Protein AF-A0A1N7SW29-F1 (afdb_monomer_lite)

Sequence (137 aa):
MFESSEQLPPNLELMARGEVPHYVLIFDRSEAARKALDFVAQEGLPELKARLKSPAFLVWQLSGLEFVAIWGTWGYSGGLTVPTKNINALLEETLPVVMERTAEKGGLCMFLVAVTPEYQERILERLAELQPTVGSC

pLDDT: mean 82.13, std 17.46, range [30.59, 97.25]

Foldseek 3Di:
DDDDPVPDDVVVVCVVVVVFFKEKEKAFPDPQRVVVVVCCCPVNDPVSVVQCVDPLVVCLVPDQQGMWMWMDGPPDPDIDIDGHRDLCCCLPPVLLVSQVVCVVPPQGYYYDYRYDPVSPVVNVVSNVVSRPDPDDD

Structure (mmCIF, N/CA/C/O backbone):
data_AF-A0A1N7SW29-F1
#
_entry.id   AF-A0A1N7SW29-F1
#
loop_
_atom_site.group_PDB
_atom_site.id
_atom_site.type_symbol
_atom_site.label_atom_id
_atom_site.label_alt_id
_atom_site.label_comp_id
_atom_site.label_asym_id
_atom_site.label_entity_id
_atom_site.label_seq_id
_atom_site.pdbx_PDB_ins_code
_atom_site.Cartn_x
_atom_site.Cartn_y
_atom_site.Cartn_z
_atom_site.occupancy
_atom_site.B_iso_or_equiv
_atom_site.auth_seq_id
_atom_site.auth_comp_id
_atom_site.auth_asym_id
_atom_site.auth_atom_id
_atom_site.pdbx_PDB_model_num
ATOM 1 N N . MET A 1 1 ? 25.688 26.090 14.609 1.00 33.66 1 MET A N 1
ATOM 2 C CA . MET A 1 1 ? 26.320 25.077 13.744 1.00 33.66 1 MET A CA 1
ATOM 3 C C . MET A 1 1 ? 25.374 23.891 13.792 1.00 33.66 1 MET A C 1
ATOM 5 O O . MET A 1 1 ? 25.283 23.260 14.832 1.00 33.66 1 MET A O 1
ATOM 9 N N . PHE A 1 2 ? 24.505 23.762 12.789 1.00 31.95 2 PHE A N 1
ATOM 10 C CA . PHE A 1 2 ? 23.453 22.744 12.768 1.00 31.95 2 PHE A CA 1
ATOM 11 C C . PHE A 1 2 ? 24.046 21.470 12.173 1.00 31.95 2 PHE A C 1
ATOM 13 O O . PHE A 1 2 ? 24.228 21.384 10.963 1.00 31.95 2 PHE A O 1
ATOM 20 N N . GLU A 1 3 ? 24.387 20.512 13.026 1.00 36.53 3 GLU A N 1
ATOM 21 C CA . GLU A 1 3 ? 24.544 19.123 12.608 1.00 36.53 3 GLU A CA 1
ATOM 22 C C . GLU A 1 3 ? 23.166 18.474 12.725 1.00 36.53 3 GLU A C 1
ATOM 24 O O . GLU A 1 3 ? 22.681 18.154 13.807 1.00 36.53 3 GLU A O 1
ATOM 29 N N . SER A 1 4 ? 22.473 18.362 11.599 1.00 38.97 4 SER A N 1
ATOM 30 C CA . SER A 1 4 ? 21.289 17.515 11.473 1.00 38.97 4 SER A CA 1
ATOM 31 C C . SER A 1 4 ? 21.414 16.772 10.158 1.00 38.97 4 SER A C 1
ATOM 33 O O . SER A 1 4 ? 20.757 17.071 9.168 1.00 38.97 4 SER A O 1
ATOM 35 N N . SER A 1 5 ? 22.333 15.808 10.144 1.00 39.50 5 SER A N 1
ATOM 36 C CA . SER A 1 5 ? 22.182 14.643 9.285 1.00 39.50 5 SER A CA 1
ATOM 37 C C . SER A 1 5 ? 21.053 13.805 9.886 1.00 39.50 5 SER A C 1
ATOM 39 O O . SER A 1 5 ? 21.304 12.849 10.621 1.00 39.50 5 SER A O 1
ATOM 41 N N . GLU A 1 6 ? 19.806 14.212 9.640 1.00 43.00 6 GLU A N 1
ATOM 42 C CA . GLU A 1 6 ? 18.672 13.298 9.752 1.00 43.00 6 GLU A CA 1
ATOM 43 C C . GLU A 1 6 ? 18.933 12.200 8.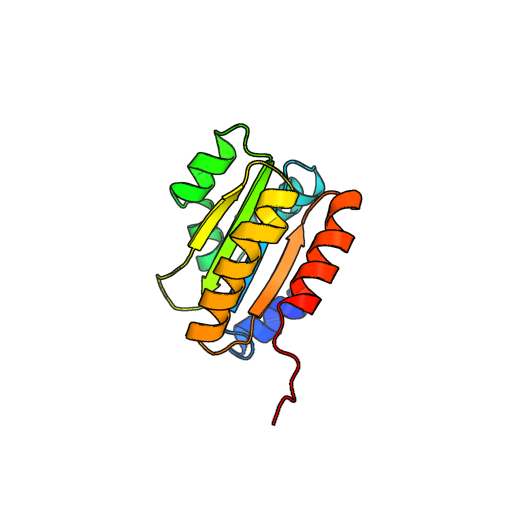730 1.00 43.00 6 GLU A C 1
ATOM 45 O O . GLU A 1 6 ? 18.711 12.362 7.530 1.00 43.00 6 GLU A O 1
ATOM 50 N N . GLN A 1 7 ? 19.534 11.113 9.210 1.00 42.06 7 GLN A N 1
ATOM 51 C CA . GLN A 1 7 ? 19.655 9.891 8.447 1.00 42.06 7 GLN A CA 1
ATOM 52 C C . GLN A 1 7 ? 18.233 9.499 8.087 1.00 42.06 7 GLN A C 1
ATOM 54 O O . GLN A 1 7 ? 17.424 9.150 8.951 1.00 42.06 7 GLN A O 1
ATOM 59 N N . LEU A 1 8 ? 17.928 9.621 6.798 1.00 43.12 8 LEU A N 1
ATOM 60 C CA . LEU A 1 8 ? 16.756 9.004 6.217 1.00 43.12 8 LEU A CA 1
ATOM 61 C C . LEU A 1 8 ? 16.699 7.563 6.756 1.00 43.12 8 LEU A C 1
ATOM 63 O O . LEU A 1 8 ? 17.753 6.922 6.829 1.00 43.12 8 LEU A O 1
ATOM 67 N N . PRO A 1 9 ? 15.521 7.045 7.157 1.00 49.81 9 PRO A N 1
ATOM 68 C CA . PRO A 1 9 ? 15.356 5.637 7.495 1.00 49.81 9 PRO A CA 1
ATOM 69 C C . PRO A 1 9 ? 16.189 4.776 6.531 1.00 49.81 9 PRO A C 1
ATOM 71 O O . PRO A 1 9 ? 16.132 5.045 5.333 1.00 49.81 9 PRO A O 1
ATOM 74 N N . PRO A 1 10 ? 17.009 3.814 6.992 1.00 51.47 10 PRO A N 1
ATOM 75 C CA . PRO A 1 10 ? 18.069 3.183 6.183 1.00 51.47 10 PRO A CA 1
ATOM 76 C C . PRO A 1 10 ? 17.582 2.614 4.837 1.00 51.47 10 PRO A C 1
ATOM 78 O O . PRO A 1 10 ? 18.327 2.493 3.869 1.00 51.47 10 PRO A O 1
ATOM 81 N N . ASN A 1 11 ? 16.291 2.327 4.749 1.00 57.03 11 ASN A N 1
ATOM 82 C CA . ASN A 1 11 ? 15.570 1.914 3.561 1.00 57.03 11 ASN A CA 1
ATOM 83 C C . ASN A 1 11 ? 15.380 3.020 2.488 1.00 57.03 11 ASN A C 1
ATOM 85 O O . ASN A 1 11 ? 15.345 2.694 1.307 1.00 57.03 11 ASN A O 1
ATOM 89 N N . LEU A 1 12 ? 15.324 4.308 2.844 1.00 57.25 12 LEU A N 1
ATOM 90 C CA . LEU A 1 12 ? 15.324 5.471 1.933 1.00 57.25 12 LEU A CA 1
ATOM 91 C C . LEU A 1 12 ? 16.701 5.746 1.308 1.00 57.25 12 LEU A C 1
ATOM 93 O O . LEU A 1 12 ? 16.763 6.193 0.162 1.00 57.25 12 LEU A O 1
ATOM 97 N N . GLU A 1 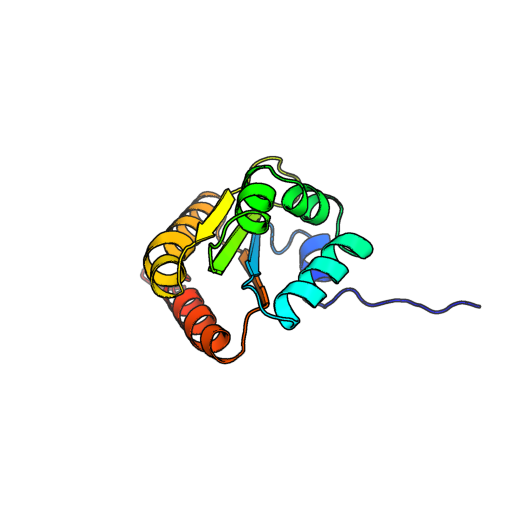13 ? 17.801 5.434 1.999 1.00 59.03 13 GLU A N 1
ATOM 98 C CA . GLU A 1 13 ? 19.148 5.556 1.419 1.00 59.03 13 GLU A CA 1
ATOM 99 C C . GLU A 1 13 ? 19.387 4.534 0.298 1.00 59.03 13 GLU A C 1
ATOM 101 O O . GLU A 1 13 ? 19.954 4.880 -0.740 1.00 59.03 13 GLU A O 1
ATOM 106 N N . LEU A 1 14 ? 18.896 3.300 0.461 1.00 61.41 14 LEU A N 1
ATOM 107 C CA . LEU A 1 14 ? 18.935 2.268 -0.585 1.00 61.41 14 LEU A CA 1
ATOM 108 C C . LEU A 1 14 ? 18.119 2.678 -1.828 1.00 61.41 14 LEU A C 1
ATOM 110 O O . LEU A 1 14 ? 18.506 2.367 -2.955 1.00 61.41 14 LEU A O 1
ATOM 114 N N . MET A 1 15 ? 17.034 3.446 -1.646 1.00 59.88 15 MET A N 1
ATOM 115 C CA . MET A 1 15 ? 16.269 4.032 -2.762 1.00 59.88 15 MET A CA 1
ATOM 116 C C . MET A 1 15 ? 17.056 5.109 -3.495 1.00 59.88 15 MET A C 1
ATOM 118 O O . MET A 1 15 ? 17.085 5.113 -4.722 1.00 59.88 15 MET A O 1
ATOM 122 N N . ALA A 1 16 ? 17.703 6.016 -2.757 1.00 56.88 16 ALA A N 1
ATOM 123 C CA . ALA A 1 16 ? 18.482 7.104 -3.346 1.00 56.88 16 ALA A CA 1
ATOM 124 C C . ALA A 1 16 ? 19.649 6.587 -4.208 1.00 56.88 16 ALA A C 1
ATOM 126 O O . ALA A 1 16 ? 20.065 7.258 -5.151 1.00 56.88 16 ALA A O 1
ATOM 127 N N . ARG A 1 17 ? 20.146 5.380 -3.911 1.00 66.19 17 ARG A N 1
ATOM 128 C CA . ARG A 1 17 ? 21.189 4.683 -4.681 1.00 66.19 17 ARG A CA 1
ATOM 129 C C . ARG A 1 17 ? 20.652 3.872 -5.867 1.00 66.19 17 ARG A C 1
ATOM 131 O O . ARG A 1 17 ? 21.446 3.356 -6.646 1.00 66.19 17 ARG A O 1
ATOM 138 N N . GLY A 1 18 ? 19.330 3.770 -6.028 1.00 58.00 18 GLY A N 1
ATOM 139 C CA . GLY A 1 18 ? 18.690 3.008 -7.105 1.00 58.00 18 GLY A CA 1
ATOM 140 C C . GLY A 1 18 ? 18.742 1.488 -6.922 1.00 58.00 18 GLY A C 1
ATOM 141 O O . GLY A 1 18 ? 18.474 0.757 -7.871 1.00 58.00 18 GLY A O 1
ATOM 142 N N . GLU A 1 19 ? 19.075 1.003 -5.724 1.00 66.44 19 GLU A N 1
ATOM 143 C CA . GLU A 1 19 ? 19.231 -0.432 -5.441 1.00 66.44 19 GLU A CA 1
ATOM 144 C C . GLU A 1 19 ? 17.877 -1.147 -5.285 1.00 66.44 19 GLU A C 1
ATOM 146 O O . GLU A 1 19 ? 17.779 -2.352 -5.508 1.00 66.44 19 GLU A O 1
ATOM 151 N N . VAL A 1 20 ? 16.813 -0.402 -4.955 1.00 70.88 20 VAL A N 1
ATOM 152 C CA . VAL A 1 20 ? 15.434 -0.908 -4.898 1.00 70.88 20 VAL A CA 1
ATOM 153 C C . VAL A 1 20 ? 14.514 0.031 -5.688 1.00 70.88 20 VAL A C 1
ATOM 155 O O . VAL A 1 20 ? 14.113 1.079 -5.173 1.00 70.88 20 VAL A O 1
ATOM 158 N N . PRO A 1 21 ? 14.185 -0.299 -6.950 1.00 79.38 21 PRO A N 1
ATOM 159 C CA . PRO A 1 21 ? 13.427 0.600 -7.815 1.00 79.38 21 PRO A CA 1
ATOM 160 C C . PRO A 1 21 ? 11.935 0.642 -7.470 1.00 79.38 21 PRO A C 1
ATOM 162 O O . PRO A 1 21 ? 11.280 1.637 -7.779 1.00 79.38 21 PRO A O 1
ATOM 165 N N . HIS A 1 22 ? 11.388 -0.399 -6.831 1.00 87.12 22 HIS A N 1
ATOM 166 C CA . HIS A 1 22 ? 9.961 -0.500 -6.518 1.00 87.12 22 HIS A CA 1
ATOM 167 C C . HIS A 1 22 ? 9.680 -0.303 -5.029 1.00 87.12 22 HIS A C 1
ATOM 169 O O . HIS A 1 22 ? 10.453 -0.709 -4.159 1.00 87.12 22 HIS A O 1
ATOM 175 N N . TYR A 1 23 ? 8.533 0.292 -4.727 1.00 88.00 23 TYR A N 1
ATOM 176 C CA . TYR A 1 23 ? 8.046 0.438 -3.361 1.00 88.00 23 TYR A CA 1
ATOM 177 C C . TYR A 1 23 ? 6.565 0.104 -3.278 1.00 88.00 23 TYR A C 1
ATOM 179 O O . TYR A 1 23 ? 5.803 0.336 -4.219 1.00 88.00 23 TYR A O 1
ATOM 187 N N . VAL A 1 24 ? 6.161 -0.386 -2.112 1.00 91.94 24 VAL A N 1
ATOM 188 C CA . VAL A 1 24 ? 4.773 -0.611 -1.727 1.00 91.94 24 VAL A CA 1
ATOM 189 C C . VAL A 1 24 ? 4.551 -0.004 -0.356 1.00 91.94 24 VAL A C 1
ATOM 191 O O . VAL A 1 24 ? 5.238 -0.346 0.603 1.00 91.94 24 VAL A O 1
ATOM 194 N N . LEU A 1 25 ? 3.568 0.881 -0.260 1.00 92.62 25 LEU A N 1
ATOM 195 C CA . LEU A 1 25 ? 3.073 1.401 1.007 1.00 92.62 25 LEU A CA 1
ATOM 196 C C . LEU A 1 25 ? 1.736 0.733 1.318 1.00 92.62 25 LEU A C 1
ATOM 198 O O . LEU A 1 25 ? 0.854 0.717 0.459 1.00 92.62 25 LEU A O 1
ATOM 202 N N . ILE A 1 26 ? 1.581 0.205 2.525 1.00 95.44 26 ILE A N 1
ATOM 203 C CA . ILE A 1 26 ? 0.346 -0.423 2.994 1.00 95.44 26 ILE A CA 1
ATOM 204 C C . ILE A 1 26 ? -0.118 0.322 4.237 1.00 95.44 26 ILE A C 1
ATOM 206 O O . ILE A 1 26 ? 0.614 0.389 5.226 1.00 95.44 26 ILE A O 1
ATOM 210 N N . PHE A 1 27 ? -1.332 0.862 4.172 1.00 96.19 27 PHE A N 1
ATOM 211 C CA . PHE A 1 27 ? -1.944 1.635 5.248 1.00 96.19 27 PHE A CA 1
ATOM 212 C C . PHE A 1 27 ? -3.315 1.075 5.619 1.00 96.19 27 PHE A C 1
ATOM 214 O O . PHE A 1 27 ? -4.044 0.593 4.751 1.00 96.19 27 PHE A O 1
ATOM 221 N N . ASP A 1 28 ? -3.673 1.196 6.894 1.00 96.62 28 ASP A N 1
ATOM 222 C CA . ASP A 1 28 ? -5.036 1.027 7.404 1.00 96.62 28 ASP A CA 1
ATOM 223 C C . ASP A 1 28 ? -5.578 2.365 7.956 1.00 96.62 28 ASP A C 1
ATOM 225 O O . ASP A 1 28 ? -5.061 3.441 7.635 1.00 96.62 28 ASP A O 1
ATOM 229 N N . ARG A 1 29 ? -6.633 2.326 8.780 1.00 95.44 29 ARG A N 1
ATOM 230 C CA . ARG A 1 29 ? -7.205 3.515 9.439 1.00 95.44 29 ARG A CA 1
ATOM 231 C C . ARG A 1 29 ? -6.623 3.823 10.822 1.00 95.44 29 ARG A C 1
ATOM 233 O O . ARG A 1 29 ? -7.142 4.702 11.513 1.00 95.44 29 ARG A O 1
ATOM 240 N N . SER A 1 30 ? -5.558 3.141 11.233 1.00 94.81 30 SER A N 1
ATOM 241 C CA . SER A 1 30 ? -4.952 3.304 12.556 1.00 94.81 30 SER A CA 1
ATOM 242 C C . SER A 1 30 ? -4.220 4.638 12.730 1.00 94.81 30 SER A C 1
ATOM 244 O O . SER A 1 30 ? -3.848 5.331 11.778 1.00 94.81 30 SER A O 1
ATOM 246 N N . GLU A 1 31 ? -3.939 4.988 13.988 1.00 93.12 31 GLU A N 1
ATOM 247 C CA . GLU A 1 31 ? -3.089 6.136 14.317 1.00 93.12 31 GLU A CA 1
ATOM 248 C C . GLU A 1 31 ? -1.659 5.969 13.770 1.00 93.12 31 GLU A C 1
ATOM 250 O O . GLU A 1 31 ? -1.030 6.949 13.372 1.00 93.12 31 GLU A O 1
ATOM 255 N N . ALA A 1 32 ? -1.154 4.731 13.702 1.00 90.31 32 ALA A N 1
ATOM 256 C CA . ALA A 1 32 ? 0.158 4.433 13.135 1.00 90.31 32 ALA A CA 1
ATOM 257 C C . ALA A 1 32 ? 0.204 4.766 11.636 1.00 90.31 32 ALA A C 1
ATOM 259 O O . ALA A 1 32 ? 1.116 5.466 11.189 1.00 90.31 32 ALA A O 1
ATOM 260 N N . ALA A 1 33 ? -0.819 4.348 10.882 1.00 92.38 33 ALA A N 1
ATOM 261 C CA . ALA A 1 33 ? -0.974 4.701 9.474 1.00 92.38 33 ALA A CA 1
ATOM 262 C C . ALA A 1 33 ? -1.048 6.217 9.283 1.00 92.38 33 ALA A C 1
ATOM 264 O O . ALA A 1 33 ? -0.366 6.775 8.426 1.00 92.38 33 ALA A O 1
ATOM 265 N N . ARG A 1 34 ? -1.822 6.907 10.128 1.00 92.62 34 ARG A N 1
ATOM 266 C CA . ARG A 1 34 ? -1.950 8.366 10.073 1.00 92.62 34 ARG A CA 1
ATOM 267 C C . ARG A 1 34 ? -0.615 9.078 10.291 1.00 92.62 34 ARG A C 1
ATOM 269 O O . ARG A 1 34 ? -0.268 9.944 9.497 1.00 92.62 34 ARG A O 1
ATOM 276 N N . LYS A 1 35 ? 0.166 8.670 11.295 1.00 90.88 35 LYS A N 1
ATOM 277 C CA . LYS A 1 35 ? 1.513 9.219 11.537 1.00 90.88 35 LYS A CA 1
ATOM 278 C C . LYS A 1 35 ? 2.452 8.975 10.358 1.00 90.88 35 LYS A C 1
ATOM 280 O O . LYS A 1 35 ? 3.193 9.876 9.975 1.00 90.88 35 LYS A O 1
ATOM 285 N N . ALA A 1 36 ? 2.406 7.784 9.762 1.00 89.25 36 ALA A N 1
ATOM 286 C CA . ALA A 1 36 ? 3.209 7.472 8.584 1.00 89.25 36 ALA A CA 1
ATOM 287 C C . ALA A 1 36 ? 2.807 8.332 7.372 1.00 89.25 36 ALA A C 1
ATOM 289 O O . ALA A 1 36 ? 3.674 8.841 6.664 1.00 89.25 36 ALA A O 1
ATOM 290 N N . LEU A 1 37 ? 1.507 8.547 7.158 1.00 90.94 37 LEU A N 1
ATOM 291 C CA . LEU A 1 37 ? 0.997 9.431 6.108 1.00 90.94 37 LEU A CA 1
ATOM 292 C C . LEU A 1 37 ? 1.412 10.888 6.329 1.00 90.94 37 LEU A C 1
ATOM 294 O O . LEU A 1 37 ? 1.857 11.533 5.381 1.00 90.94 37 LEU A O 1
ATOM 298 N N . ASP A 1 38 ? 1.315 11.388 7.562 1.00 90.62 38 ASP A N 1
ATOM 299 C CA . ASP A 1 38 ? 1.739 12.745 7.920 1.00 90.62 38 ASP A CA 1
ATOM 300 C C . ASP A 1 38 ? 3.246 12.930 7.679 1.00 90.62 38 ASP A C 1
ATOM 302 O O . ASP A 1 38 ? 3.658 13.919 7.069 1.00 90.62 38 ASP A O 1
ATOM 306 N N . PH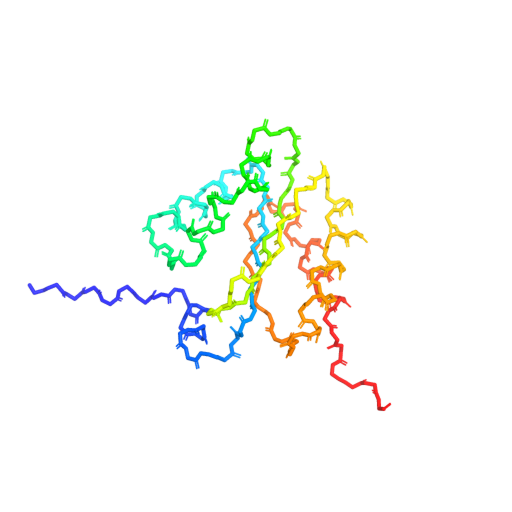E A 1 39 ? 4.061 11.940 8.057 1.00 88.06 39 PHE A N 1
ATOM 307 C CA . PHE A 1 39 ? 5.495 11.928 7.765 1.00 88.06 39 PHE A CA 1
ATOM 308 C C . PHE A 1 39 ? 5.770 11.974 6.256 1.00 88.06 39 PHE A C 1
ATOM 310 O O . PHE A 1 39 ? 6.538 12.813 5.792 1.00 88.06 39 PHE A O 1
ATOM 317 N N . VAL A 1 40 ? 5.108 11.133 5.454 1.00 86.88 40 VAL A N 1
ATOM 318 C CA . VAL A 1 40 ? 5.277 11.152 3.990 1.00 86.88 40 VAL A CA 1
ATOM 319 C C . VAL A 1 40 ? 4.824 12.492 3.398 1.00 86.88 40 VAL A C 1
ATOM 321 O O . VAL A 1 40 ? 5.456 13.004 2.473 1.00 86.88 40 VAL A O 1
ATOM 324 N N . ALA A 1 41 ? 3.760 13.094 3.927 1.00 86.88 41 ALA A N 1
ATOM 325 C CA . ALA A 1 41 ? 3.257 14.381 3.460 1.00 86.88 41 ALA A CA 1
ATOM 326 C C . ALA A 1 41 ? 4.207 15.551 3.771 1.00 86.88 41 ALA A C 1
ATOM 328 O O . ALA A 1 41 ? 4.271 16.491 2.976 1.00 86.88 41 ALA A O 1
ATOM 329 N N . GLN A 1 42 ? 4.946 15.494 4.882 1.00 87.25 42 GLN A N 1
ATOM 330 C CA . GLN A 1 42 ? 5.868 16.549 5.324 1.00 87.25 42 GLN A CA 1
ATOM 331 C C . GLN A 1 42 ? 7.284 16.321 4.785 1.00 87.25 42 GLN A C 1
ATOM 333 O O . GLN A 1 42 ? 7.786 17.122 3.994 1.00 87.25 42 GLN A O 1
ATOM 338 N N . GLU A 1 43 ? 7.861 15.160 5.079 1.00 82.62 43 GLU A N 1
ATOM 339 C CA . GLU A 1 43 ? 9.275 14.825 4.855 1.00 82.62 43 GLU A CA 1
ATOM 340 C C . GLU A 1 43 ? 9.488 13.839 3.699 1.00 82.62 43 GLU A C 1
ATOM 342 O O . GLU A 1 43 ? 10.603 13.642 3.220 1.00 82.62 43 GLU A O 1
ATOM 347 N N . GLY A 1 44 ? 8.416 13.229 3.188 1.00 78.38 44 GLY A N 1
ATOM 348 C CA . GLY A 1 44 ? 8.515 12.257 2.104 1.00 78.38 44 GLY A CA 1
ATOM 349 C C . GLY A 1 44 ? 9.098 12.832 0.810 1.00 78.38 44 GLY A C 1
ATOM 350 O O . GLY A 1 44 ? 8.972 14.017 0.481 1.00 78.38 44 GLY A O 1
ATOM 351 N N . LEU A 1 45 ? 9.702 11.948 0.024 1.00 82.31 45 LEU A N 1
ATOM 352 C CA . LEU A 1 45 ? 10.186 12.253 -1.319 1.00 82.31 45 LEU A CA 1
ATOM 353 C C . LEU A 1 45 ? 9.027 12.705 -2.244 1.00 82.31 45 LEU A C 1
ATOM 355 O O . LEU A 1 45 ? 7.892 12.237 -2.079 1.00 82.31 45 LEU A O 1
ATOM 359 N N . PRO A 1 46 ? 9.283 13.579 -3.243 1.00 84.12 46 PRO A N 1
ATOM 360 C CA . PRO A 1 46 ? 8.238 14.165 -4.091 1.00 84.12 46 PRO A CA 1
ATOM 361 C C . PRO A 1 46 ? 7.297 13.151 -4.751 1.00 84.12 46 PRO A C 1
ATOM 363 O O . PRO A 1 46 ? 6.101 13.410 -4.877 1.00 84.12 46 PRO A O 1
ATOM 366 N N . GLU A 1 47 ? 7.811 11.985 -5.139 1.00 83.00 47 GLU A N 1
ATOM 367 C CA . GLU A 1 47 ? 7.008 10.943 -5.779 1.00 83.00 47 GLU A CA 1
ATOM 368 C C . GLU A 1 47 ? 5.982 10.326 -4.820 1.00 83.00 47 GLU A C 1
ATOM 370 O O . GLU A 1 47 ? 4.809 10.202 -5.171 1.00 83.00 47 GLU A O 1
ATOM 375 N N . LEU A 1 48 ? 6.380 10.020 -3.580 1.00 83.44 48 LEU A N 1
ATOM 376 C CA . LEU A 1 48 ? 5.464 9.486 -2.565 1.00 83.44 48 LEU A CA 1
ATOM 377 C C . LEU A 1 48 ? 4.383 10.517 -2.233 1.00 83.44 48 LEU A C 1
ATOM 379 O O . LEU A 1 48 ? 3.197 10.188 -2.198 1.00 83.44 48 LEU A O 1
ATOM 383 N N . LYS A 1 49 ? 4.774 11.791 -2.101 1.00 88.06 49 LYS A N 1
ATOM 384 C CA . LYS A 1 49 ? 3.836 12.912 -1.928 1.00 88.06 49 LYS A CA 1
ATOM 385 C C . LYS A 1 49 ? 2.834 13.004 -3.081 1.00 88.06 49 LYS A C 1
ATOM 387 O O . LYS A 1 49 ? 1.659 13.281 -2.843 1.00 88.06 49 LYS A O 1
ATOM 392 N N . ALA A 1 50 ? 3.262 12.766 -4.322 1.00 87.69 50 ALA A N 1
ATOM 393 C CA . ALA A 1 50 ? 2.369 12.756 -5.480 1.00 87.69 50 ALA A CA 1
ATOM 394 C C . ALA A 1 50 ? 1.362 11.594 -5.425 1.00 87.69 50 ALA A C 1
ATOM 396 O O . ALA A 1 50 ? 0.193 11.786 -5.764 1.00 87.69 50 ALA A O 1
ATOM 397 N N . ARG A 1 51 ? 1.762 10.414 -4.931 1.00 86.94 51 ARG A N 1
ATOM 398 C CA . ARG A 1 51 ? 0.847 9.269 -4.747 1.00 86.94 51 ARG A CA 1
ATOM 399 C C . ARG A 1 51 ? -0.249 9.550 -3.729 1.00 86.94 51 ARG A C 1
ATOM 401 O O . ARG A 1 51 ? -1.407 9.227 -3.995 1.00 86.94 51 ARG A O 1
ATOM 408 N N . LEU A 1 52 ? 0.087 10.222 -2.627 1.00 88.56 52 LEU A N 1
ATOM 409 C CA . LEU A 1 52 ? -0.892 10.653 -1.621 1.00 88.56 52 LEU A CA 1
ATOM 410 C C . LEU A 1 52 ? -1.863 11.732 -2.134 1.00 88.56 52 LEU A C 1
ATOM 412 O O . LEU A 1 52 ? -2.839 12.054 -1.469 1.00 88.56 52 LEU A O 1
ATOM 416 N N . LYS A 1 53 ? -1.624 12.295 -3.322 1.00 87.88 53 LYS A N 1
ATOM 417 C CA . LYS A 1 53 ? -2.545 13.219 -4.005 1.00 87.88 53 LYS A CA 1
ATOM 418 C C . LYS A 1 53 ? -3.289 12.559 -5.169 1.00 87.88 53 LYS A C 1
ATOM 420 O O . LYS A 1 53 ? -4.035 13.233 -5.876 1.00 87.88 53 LYS A O 1
ATOM 425 N N . SER A 1 54 ? -3.072 11.264 -5.405 1.00 88.38 54 SER A N 1
ATOM 426 C CA . SER A 1 54 ? -3.702 10.554 -6.517 1.00 88.38 54 SER A CA 1
ATOM 427 C C . SER A 1 54 ? -5.218 10.421 -6.312 1.00 88.38 54 SER A C 1
ATOM 429 O O . SER A 1 54 ? -5.669 10.256 -5.175 1.00 88.38 54 SER A O 1
ATOM 431 N N . PRO A 1 55 ? -6.024 10.416 -7.393 1.00 90.31 55 PRO A N 1
ATOM 432 C CA . PRO A 1 55 ? -7.469 10.218 -7.283 1.00 90.31 55 PRO A CA 1
ATOM 433 C C . PRO A 1 55 ? -7.849 8.935 -6.534 1.00 90.31 55 PRO A C 1
ATOM 435 O O . PRO A 1 55 ? -8.769 8.951 -5.728 1.00 90.31 55 PRO A O 1
ATOM 438 N N . ALA A 1 56 ? -7.117 7.837 -6.743 1.00 88.06 56 ALA A N 1
ATOM 439 C CA . ALA A 1 56 ? -7.370 6.564 -6.067 1.00 88.06 56 ALA A CA 1
ATOM 440 C C . ALA A 1 56 ? -7.095 6.628 -4.554 1.00 88.06 56 ALA A C 1
ATOM 442 O O . ALA A 1 56 ? -7.848 6.056 -3.766 1.00 88.06 56 ALA A O 1
ATOM 443 N N . PHE A 1 57 ? -6.062 7.364 -4.131 1.00 92.12 57 PHE A N 1
ATOM 444 C CA . PHE A 1 57 ? -5.810 7.593 -2.711 1.00 92.12 57 PHE A CA 1
ATOM 445 C C . PHE A 1 57 ? -6.885 8.485 -2.080 1.00 92.12 57 PHE A C 1
ATOM 447 O O . PHE A 1 57 ? -7.372 8.177 -0.995 1.00 92.12 57 PHE A O 1
ATOM 454 N N . LEU A 1 58 ? -7.322 9.538 -2.779 1.00 92.19 58 LEU A N 1
ATOM 455 C CA . LEU A 1 58 ? -8.439 10.378 -2.330 1.00 92.19 58 LEU A CA 1
ATOM 456 C C . LEU A 1 58 ? -9.741 9.573 -2.211 1.00 92.19 58 LEU A C 1
ATOM 458 O O . LEU A 1 58 ? -10.480 9.743 -1.243 1.00 92.19 58 LEU A O 1
ATOM 462 N N . VAL A 1 59 ? -10.002 8.655 -3.150 1.00 92.50 59 VAL A N 1
ATOM 463 C CA . VAL A 1 59 ? -11.127 7.711 -3.061 1.00 92.50 59 VAL A CA 1
ATOM 464 C C . VAL A 1 59 ? -11.022 6.881 -1.790 1.00 92.50 59 VAL A C 1
ATOM 466 O O . VAL A 1 59 ? -12.007 6.795 -1.066 1.00 92.50 59 VAL A O 1
ATOM 469 N N . TRP A 1 60 ? -9.851 6.319 -1.471 1.00 94.94 60 TRP A N 1
ATOM 470 C CA . TRP A 1 60 ? -9.669 5.630 -0.195 1.00 94.94 60 TRP A CA 1
ATOM 471 C C . TRP A 1 60 ? -9.973 6.566 0.977 1.00 94.94 60 TRP A C 1
ATOM 473 O O . TRP A 1 60 ? -10.865 6.249 1.758 1.00 94.94 60 TRP A O 1
ATOM 483 N N . GLN A 1 61 ? -9.344 7.742 1.060 1.00 93.44 61 GLN A N 1
ATOM 484 C CA . GLN A 1 61 ? -9.539 8.688 2.167 1.00 93.44 61 GLN A CA 1
ATOM 485 C C . GLN A 1 61 ? -11.011 9.031 2.426 1.00 93.44 61 GLN A C 1
ATOM 487 O O . GLN A 1 61 ? -11.413 9.088 3.586 1.00 93.44 61 GLN A O 1
ATOM 492 N N . LEU A 1 62 ? -11.795 9.221 1.364 1.00 94.25 62 LEU A N 1
ATOM 493 C CA . LEU A 1 62 ? -13.216 9.577 1.429 1.00 94.25 62 LEU A CA 1
ATOM 494 C C . LEU A 1 62 ? -14.152 8.363 1.539 1.00 94.25 62 LEU A C 1
ATOM 496 O O . LEU A 1 62 ? -15.339 8.521 1.815 1.00 94.25 62 LEU A O 1
ATOM 500 N N . SER A 1 63 ? -13.641 7.157 1.301 1.00 91.38 63 SER A N 1
ATOM 501 C CA . SER A 1 63 ? -14.400 5.913 1.422 1.00 91.38 63 SER A CA 1
ATOM 502 C C . SER A 1 63 ? -14.384 5.362 2.849 1.00 91.38 63 SER A C 1
ATOM 504 O O . SER A 1 63 ? -13.547 5.728 3.668 1.00 91.38 63 SER A O 1
ATOM 506 N N . GLY A 1 64 ? -15.263 4.393 3.111 1.00 90.44 64 GLY A N 1
ATOM 507 C CA . GLY A 1 64 ? -15.191 3.515 4.285 1.00 90.44 64 GLY A CA 1
ATOM 508 C C . GLY A 1 64 ? -14.355 2.248 4.065 1.00 90.44 64 GLY A C 1
ATOM 509 O O . GLY A 1 64 ? -14.590 1.257 4.745 1.00 90.44 64 GLY A O 1
ATOM 510 N N . LEU A 1 65 ? -13.458 2.219 3.068 1.00 94.94 65 LEU A N 1
ATOM 511 C CA . LEU A 1 65 ? -12.572 1.072 2.835 1.00 94.94 65 LEU A CA 1
ATOM 512 C C . LEU A 1 65 ? -11.437 1.065 3.859 1.00 94.94 65 LEU A C 1
ATOM 514 O O . LEU A 1 65 ? -10.857 2.111 4.151 1.00 94.94 65 LEU A O 1
ATOM 518 N N . GLU A 1 66 ? -11.120 -0.107 4.393 1.00 96.19 66 GLU A N 1
ATOM 519 C CA . GLU A 1 66 ? -10.251 -0.215 5.562 1.00 96.19 66 GLU A CA 1
ATOM 520 C C . GLU A 1 66 ? -8.773 -0.013 5.218 1.00 96.19 66 GLU A C 1
ATOM 522 O O . GLU A 1 66 ? -8.076 0.744 5.889 1.00 96.19 66 GLU A O 1
ATOM 527 N N . PHE A 1 67 ? -8.310 -0.595 4.114 1.00 97.25 67 PHE A N 1
ATOM 528 C CA . PHE A 1 67 ? -6.895 -0.613 3.757 1.00 97.25 67 PHE A CA 1
ATOM 529 C C . PHE A 1 67 ? -6.639 0.058 2.405 1.00 97.25 67 PHE A C 1
ATOM 531 O O . PHE A 1 67 ? -7.537 0.206 1.570 1.00 97.25 67 PHE A O 1
ATOM 538 N N . VAL A 1 68 ? -5.392 0.449 2.164 1.00 96.50 68 VAL A N 1
ATOM 539 C CA . VAL A 1 68 ? -4.907 0.854 0.842 1.00 96.50 68 VAL A CA 1
ATOM 540 C C . VAL A 1 68 ? -3.489 0.345 0.627 1.00 96.50 68 VAL A C 1
ATOM 542 O O . VAL A 1 68 ? -2.640 0.460 1.511 1.00 96.50 68 VAL A O 1
ATOM 545 N N . ALA A 1 69 ? -3.232 -0.192 -0.564 1.00 95.75 69 ALA A N 1
ATOM 546 C CA . ALA A 1 69 ? -1.890 -0.500 -1.040 1.00 95.75 69 ALA A CA 1
ATOM 547 C C . ALA A 1 69 ? -1.498 0.474 -2.156 1.00 95.75 69 ALA A C 1
ATOM 549 O O . ALA A 1 69 ? -2.260 0.685 -3.102 1.00 95.75 69 ALA A O 1
ATOM 550 N N . ILE A 1 70 ? -0.312 1.068 -2.058 1.00 93.75 70 ILE A N 1
ATOM 551 C CA . ILE A 1 70 ? 0.236 2.020 -3.026 1.00 93.75 70 ILE A CA 1
ATOM 552 C C . ILE A 1 70 ? 1.555 1.462 -3.541 1.00 93.75 70 ILE A C 1
ATOM 554 O O . ILE A 1 70 ? 2.556 1.513 -2.835 1.00 93.75 70 ILE A O 1
ATOM 558 N N . TRP A 1 71 ? 1.562 0.965 -4.770 1.00 92.81 71 TRP A N 1
ATOM 559 C CA . TRP A 1 71 ? 2.760 0.523 -5.471 1.00 92.81 71 TRP A CA 1
ATOM 560 C C . TRP A 1 71 ? 3.253 1.589 -6.453 1.00 92.81 71 TRP A C 1
ATOM 562 O O . TRP A 1 71 ? 2.462 2.220 -7.166 1.00 92.81 71 TRP A O 1
ATOM 572 N N . GLY A 1 72 ? 4.566 1.763 -6.532 1.00 89.56 72 GLY A N 1
ATOM 573 C CA . GLY A 1 72 ? 5.199 2.646 -7.502 1.00 89.56 72 GLY A CA 1
ATOM 574 C C . GLY A 1 72 ? 6.624 2.230 -7.835 1.00 89.56 72 GLY A C 1
ATOM 575 O O . GLY A 1 72 ? 7.195 1.330 -7.221 1.00 89.56 72 GLY A O 1
ATOM 576 N N . THR A 1 73 ? 7.181 2.881 -8.855 1.00 86.94 73 THR A N 1
ATOM 577 C CA . THR A 1 73 ? 8.569 2.701 -9.284 1.00 86.94 73 THR A CA 1
ATOM 578 C C . THR A 1 73 ? 9.248 4.057 -9.362 1.00 86.94 73 THR A C 1
ATOM 580 O O . THR A 1 73 ? 8.776 4.930 -10.091 1.00 86.94 73 THR A O 1
ATOM 583 N N . TRP A 1 74 ? 10.366 4.201 -8.658 1.00 81.44 74 TRP A N 1
ATOM 584 C CA . TRP A 1 74 ? 11.112 5.449 -8.576 1.00 81.44 74 TRP A CA 1
ATOM 585 C C . TRP A 1 74 ? 11.528 5.984 -9.940 1.00 81.44 74 TRP A C 1
ATOM 587 O O . TRP A 1 74 ? 12.140 5.273 -10.737 1.00 81.44 74 TRP A O 1
ATOM 597 N N . GLY A 1 75 ? 11.225 7.256 -10.196 1.00 76.94 75 GLY A N 1
ATOM 598 C CA . GLY A 1 75 ? 11.571 7.922 -11.454 1.00 76.94 75 GLY A CA 1
ATOM 599 C C . GLY A 1 75 ? 10.642 7.577 -12.622 1.00 76.94 75 GLY A C 1
ATOM 600 O O . GLY A 1 75 ? 10.901 8.006 -13.747 1.00 76.94 75 GLY A O 1
ATOM 601 N N . TYR A 1 76 ? 9.544 6.854 -12.373 1.00 74.50 76 TYR A N 1
ATOM 602 C CA . TYR A 1 76 ? 8.534 6.521 -13.377 1.00 74.50 76 TYR A CA 1
ATOM 603 C C . TYR A 1 76 ? 7.145 7.013 -12.957 1.00 74.50 76 TYR A C 1
ATOM 605 O O . TYR A 1 76 ? 6.720 6.908 -11.810 1.00 74.50 76 TYR A O 1
ATOM 613 N N . SER A 1 77 ? 6.376 7.513 -13.925 1.00 67.81 77 SER A N 1
ATOM 614 C CA . SER A 1 77 ? 5.016 8.023 -13.694 1.00 67.81 77 SER A CA 1
ATOM 615 C C . SER A 1 77 ? 3.961 6.922 -13.485 1.00 67.81 77 SER A C 1
ATOM 617 O O . SER A 1 77 ? 2.841 7.206 -13.060 1.00 67.81 77 SER A O 1
ATOM 619 N N . GLY A 1 78 ? 4.303 5.656 -13.743 1.00 74.00 78 GLY A N 1
ATOM 620 C CA . GLY A 1 78 ? 3.413 4.507 -13.565 1.00 74.00 78 GLY A CA 1
ATOM 621 C C . GLY A 1 78 ? 3.327 4.053 -12.108 1.00 74.00 78 GLY A C 1
ATOM 622 O O . GLY A 1 78 ? 4.320 4.068 -11.389 1.00 74.00 78 GLY A O 1
ATOM 623 N N . GLY A 1 79 ? 2.140 3.674 -11.646 1.00 85.75 79 GLY A N 1
ATOM 624 C CA . GLY A 1 79 ? 1.949 3.078 -10.325 1.00 85.75 79 GLY A CA 1
ATOM 625 C C . GLY A 1 79 ? 0.522 2.595 -10.132 1.00 85.75 79 GLY A C 1
ATOM 626 O O . GLY A 1 79 ? -0.340 2.817 -10.982 1.00 85.75 79 GLY A O 1
ATOM 627 N N . LEU A 1 80 ? 0.289 1.923 -9.016 1.00 90.25 80 LEU A N 1
ATOM 628 C CA . LEU A 1 80 ? -0.968 1.269 -8.700 1.00 90.25 80 LEU A CA 1
ATOM 629 C C . LEU A 1 80 ? -1.387 1.689 -7.293 1.00 90.25 80 LEU A C 1
ATOM 631 O O . LEU A 1 80 ? -0.589 1.679 -6.363 1.00 90.25 80 LEU A O 1
ATOM 635 N N . THR A 1 81 ? -2.640 2.084 -7.127 1.00 93.31 81 THR A N 1
ATOM 636 C CA . THR A 1 81 ? -3.213 2.378 -5.813 1.00 93.31 81 THR A CA 1
ATOM 637 C C . THR A 1 81 ? -4.514 1.616 -5.701 1.00 93.31 81 THR A C 1
ATOM 639 O O . THR A 1 81 ? -5.418 1.834 -6.506 1.00 93.31 81 THR A O 1
ATOM 642 N N . VAL A 1 82 ? -4.584 0.706 -4.734 1.00 94.38 82 VAL A N 1
ATOM 643 C CA . VAL A 1 82 ? -5.704 -0.221 -4.567 1.00 94.38 82 VAL A CA 1
ATOM 644 C C . VAL A 1 82 ? -6.298 -0.046 -3.172 1.00 94.38 82 VAL A C 1
ATOM 646 O O . VAL A 1 82 ? -5.742 -0.546 -2.190 1.00 94.38 82 VAL A O 1
ATOM 649 N N . PRO A 1 83 ? -7.413 0.689 -3.056 1.00 93.88 83 PRO A N 1
ATOM 650 C CA . PRO A 1 83 ? -8.238 0.690 -1.857 1.00 93.88 83 PRO A CA 1
ATOM 651 C C . PRO A 1 83 ? -8.875 -0.691 -1.654 1.00 93.88 83 PRO A C 1
ATOM 653 O O . PRO A 1 83 ? -9.385 -1.283 -2.604 1.00 93.88 83 PRO A O 1
ATOM 656 N N . THR A 1 84 ? -8.888 -1.199 -0.426 1.00 95.31 84 THR A N 1
ATOM 657 C CA . THR A 1 84 ? -9.363 -2.551 -0.100 1.00 95.31 84 THR A CA 1
ATOM 658 C C . THR A 1 84 ? -10.280 -2.555 1.111 1.00 95.31 84 THR A C 1
ATOM 660 O O . THR A 1 84 ? -10.083 -1.839 2.090 1.00 95.31 84 THR A O 1
ATOM 663 N N . LYS A 1 85 ? -11.338 -3.367 1.035 1.00 94.56 85 LYS A N 1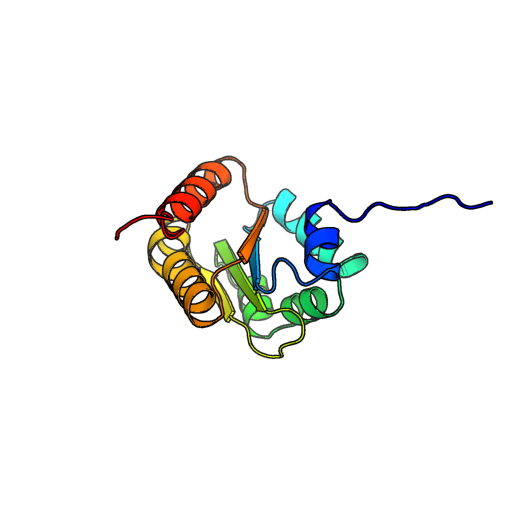
ATOM 664 C CA . LYS A 1 85 ? -12.426 -3.348 2.020 1.00 94.56 85 LYS A CA 1
ATOM 665 C C . LYS A 1 85 ? -12.033 -3.953 3.366 1.00 94.56 85 LYS A C 1
ATOM 667 O O . LYS A 1 85 ? -12.537 -3.507 4.386 1.00 94.56 85 LYS A O 1
ATOM 672 N N . ASN A 1 86 ? -11.217 -5.001 3.361 1.00 95.06 86 ASN A N 1
ATOM 673 C CA . ASN A 1 86 ? -10.831 -5.740 4.557 1.00 95.06 86 ASN A CA 1
ATOM 674 C C . ASN A 1 86 ? -9.488 -6.447 4.339 1.00 95.06 86 ASN A C 1
ATOM 676 O O . ASN A 1 86 ? -8.957 -6.468 3.227 1.00 95.06 86 ASN A O 1
ATOM 680 N N . ILE A 1 87 ? -8.977 -7.052 5.410 1.00 96.25 87 ILE A N 1
ATOM 681 C CA . ILE A 1 87 ? -7.678 -7.719 5.414 1.00 96.25 87 ILE A CA 1
ATOM 682 C C . ILE A 1 87 ? -7.611 -8.891 4.427 1.00 96.25 87 ILE A C 1
ATOM 684 O O . ILE A 1 87 ? -6.604 -9.045 3.752 1.00 96.25 87 ILE A O 1
ATOM 688 N N . ASN A 1 88 ? -8.672 -9.684 4.259 1.00 96.94 88 ASN A N 1
ATOM 689 C CA . ASN A 1 88 ? -8.631 -10.822 3.334 1.00 96.94 88 ASN A CA 1
ATOM 690 C C . ASN A 1 88 ? -8.521 -10.347 1.876 1.00 96.94 88 ASN A C 1
ATOM 692 O O . ASN A 1 88 ? -7.670 -10.838 1.145 1.00 96.94 88 ASN A O 1
ATOM 696 N N . ALA A 1 89 ? -9.277 -9.315 1.485 1.00 96.50 89 ALA A N 1
ATOM 697 C CA . ALA A 1 89 ? -9.157 -8.708 0.155 1.00 96.50 89 ALA A CA 1
ATOM 698 C C . ALA A 1 89 ? -7.758 -8.107 -0.087 1.00 96.50 89 ALA A C 1
ATOM 700 O O . ALA A 1 89 ? -7.221 -8.175 -1.195 1.00 96.50 89 ALA A O 1
ATOM 701 N N . LEU A 1 90 ? -7.132 -7.540 0.952 1.00 96.94 90 LEU A N 1
ATOM 702 C CA . LEU A 1 90 ? -5.743 -7.095 0.864 1.00 96.94 90 LEU A CA 1
ATOM 703 C C . LEU A 1 90 ? -4.809 -8.280 0.560 1.00 96.94 90 LEU A C 1
ATOM 705 O O . LEU A 1 90 ? -4.060 -8.223 -0.413 1.00 96.94 90 LEU A O 1
ATOM 709 N N . LEU A 1 91 ? -4.878 -9.351 1.353 1.00 96.62 91 LEU A N 1
ATOM 710 C CA . LEU A 1 91 ? -3.955 -10.492 1.292 1.00 96.62 91 LEU A CA 1
ATOM 711 C C . LEU A 1 91 ? -4.135 -11.386 0.051 1.00 96.62 91 LEU A C 1
ATOM 713 O O . LEU A 1 91 ? -3.149 -11.899 -0.487 1.00 96.62 91 LEU A O 1
ATOM 717 N N . GLU A 1 92 ? -5.378 -11.599 -0.379 1.00 96.25 92 GLU A N 1
ATOM 718 C CA . GLU A 1 92 ? -5.736 -12.581 -1.412 1.00 96.25 92 GLU A CA 1
ATOM 719 C C . GLU A 1 92 ? -5.868 -11.968 -2.807 1.00 96.25 92 GLU A C 1
ATOM 721 O O . GLU A 1 92 ? -5.633 -12.659 -3.794 1.00 96.25 92 GLU A O 1
ATOM 726 N N . GLU A 1 93 ? -6.198 -10.678 -2.904 1.00 95.62 93 GLU A N 1
ATOM 727 C CA . GLU A 1 93 ? -6.432 -10.018 -4.193 1.00 95.62 93 GLU A CA 1
ATOM 728 C C . GLU A 1 93 ? -5.374 -8.947 -4.467 1.00 95.62 93 GLU A C 1
ATOM 730 O O . GLU A 1 93 ? -4.724 -8.942 -5.510 1.00 95.62 93 GLU A O 1
ATOM 735 N N . THR A 1 94 ? -5.150 -8.041 -3.515 1.00 95.44 94 THR A N 1
ATOM 736 C CA . THR A 1 94 ? -4.342 -6.841 -3.772 1.00 95.44 94 THR A CA 1
ATOM 737 C C . THR A 1 94 ? -2.844 -7.090 -3.722 1.00 95.44 94 THR A C 1
ATOM 739 O O . THR A 1 94 ? -2.131 -6.656 -4.629 1.00 95.44 94 THR A O 1
ATOM 742 N N . LEU A 1 95 ? -2.348 -7.785 -2.695 1.00 94.94 95 LEU A N 1
ATOM 743 C CA . LEU A 1 95 ? -0.921 -8.097 -2.599 1.00 94.94 95 LEU A CA 1
ATOM 744 C C . LEU A 1 95 ? -0.432 -8.940 -3.786 1.00 94.94 95 LEU A C 1
ATOM 746 O O . LEU A 1 95 ? 0.596 -8.570 -4.349 1.00 94.94 95 LEU A O 1
ATOM 750 N N . PRO A 1 96 ? -1.150 -9.981 -4.254 1.00 94.25 96 PRO A N 1
ATOM 751 C CA . PRO A 1 96 ? -0.752 -10.709 -5.458 1.00 94.25 96 PRO A CA 1
ATOM 752 C C . PRO A 1 96 ? -0.597 -9.815 -6.693 1.00 94.25 96 PRO A C 1
ATOM 754 O O . PRO A 1 96 ? 0.427 -9.894 -7.365 1.00 94.25 96 PRO A O 1
ATOM 757 N N . VAL A 1 97 ? -1.541 -8.901 -6.946 1.00 93.12 97 VAL A N 1
ATOM 758 C CA . VAL A 1 97 ? -1.454 -7.964 -8.083 1.00 93.12 97 VAL A CA 1
ATOM 759 C C . VAL A 1 97 ? -0.246 -7.033 -7.944 1.00 93.12 97 VAL A C 1
ATOM 761 O O . VAL A 1 97 ? 0.465 -6.770 -8.911 1.00 93.12 97 VAL A O 1
ATOM 764 N N . VAL A 1 98 ? 0.019 -6.532 -6.738 1.00 91.69 98 VAL A N 1
ATOM 765 C CA . VAL A 1 98 ? 1.192 -5.689 -6.461 1.00 91.69 98 VAL A CA 1
ATOM 766 C C . VAL A 1 98 ? 2.505 -6.448 -6.700 1.00 91.69 98 VAL A C 1
ATOM 768 O O . VAL A 1 98 ? 3.458 -5.887 -7.251 1.00 91.69 98 VAL A O 1
ATOM 771 N N . MET A 1 99 ? 2.556 -7.722 -6.318 1.00 90.44 99 MET A N 1
ATOM 772 C CA . MET A 1 99 ? 3.730 -8.576 -6.500 1.00 90.44 99 MET A CA 1
ATOM 773 C C . MET A 1 99 ? 3.945 -8.949 -7.965 1.00 90.44 99 MET A C 1
ATOM 775 O O . MET A 1 99 ? 5.077 -8.889 -8.440 1.00 90.44 99 MET A O 1
ATOM 779 N N . GLU A 1 100 ? 2.877 -9.222 -8.712 1.00 89.56 100 GLU A N 1
ATOM 780 C CA . GLU A 1 100 ? 2.933 -9.421 -10.162 1.00 89.56 100 GLU A CA 1
ATOM 781 C C . GLU A 1 100 ? 3.503 -8.180 -10.866 1.00 89.56 100 GLU A C 1
ATOM 783 O O . GLU A 1 100 ? 4.473 -8.282 -11.616 1.00 89.56 100 GLU A O 1
ATOM 788 N N . ARG A 1 101 ? 3.000 -6.980 -10.538 1.00 87.56 101 ARG A N 1
ATOM 789 C CA . ARG A 1 101 ? 3.530 -5.709 -11.074 1.00 87.56 101 ARG A CA 1
ATOM 790 C C . ARG A 1 101 ? 4.996 -5.483 -10.744 1.00 87.56 101 ARG A C 1
ATOM 792 O O . ARG A 1 101 ? 5.744 -4.957 -11.564 1.00 87.56 101 ARG A O 1
ATOM 799 N N . THR A 1 102 ? 5.400 -5.864 -9.542 1.00 87.31 102 THR A N 1
ATOM 800 C CA . THR A 1 102 ? 6.796 -5.794 -9.119 1.00 87.31 102 THR A CA 1
ATOM 801 C C . THR A 1 102 ? 7.661 -6.751 -9.942 1.00 87.31 102 THR A C 1
ATOM 803 O O . THR A 1 102 ? 8.708 -6.347 -10.451 1.00 87.31 102 THR A O 1
ATOM 806 N N . ALA A 1 103 ? 7.220 -7.997 -10.125 1.00 86.00 103 ALA A N 1
ATOM 807 C CA . ALA A 1 103 ? 7.932 -9.002 -10.909 1.00 86.00 103 ALA A CA 1
ATOM 808 C C . ALA A 1 103 ? 8.077 -8.589 -12.384 1.00 86.00 103 ALA A C 1
ATOM 810 O O . ALA A 1 103 ? 9.178 -8.668 -12.928 1.00 86.00 103 ALA A O 1
ATOM 811 N N . GLU A 1 104 ? 7.020 -8.041 -12.999 1.00 83.50 104 GLU A N 1
ATOM 812 C CA . GLU A 1 104 ? 7.035 -7.488 -14.367 1.00 83.50 104 GLU A CA 1
ATOM 813 C C . GLU A 1 104 ? 8.104 -6.397 -14.578 1.00 83.50 104 GLU A C 1
ATOM 815 O O . GLU A 1 104 ? 8.468 -6.098 -15.719 1.00 83.50 104 GLU A O 1
ATOM 820 N N . LYS A 1 105 ? 8.579 -5.752 -13.504 1.00 79.56 105 LYS A N 1
ATOM 821 C CA . LYS A 1 105 ? 9.441 -4.563 -13.567 1.00 79.56 105 LYS A CA 1
ATOM 822 C C . LYS A 1 105 ? 10.859 -4.749 -13.028 1.00 79.56 105 LYS A C 1
ATOM 824 O O . LYS A 1 105 ? 11.630 -3.795 -13.087 1.00 79.56 105 LYS A O 1
ATOM 829 N N . GLY A 1 106 ? 11.233 -5.956 -12.604 1.00 75.44 106 GLY A N 1
ATOM 830 C CA . GLY A 1 106 ? 12.588 -6.250 -12.112 1.00 75.44 106 GLY A CA 1
ATOM 831 C C . GLY A 1 106 ? 12.657 -6.729 -10.659 1.00 75.44 106 GLY A C 1
ATOM 832 O O . GLY A 1 106 ? 13.750 -6.937 -10.141 1.00 75.44 106 GLY A O 1
ATOM 833 N N . GLY A 1 107 ? 11.513 -6.953 -10.007 1.00 75.38 107 GLY A N 1
ATOM 834 C CA . GLY A 1 107 ? 11.372 -7.866 -8.866 1.00 75.38 107 GLY A CA 1
ATOM 835 C C . GLY A 1 107 ? 11.739 -7.317 -7.485 1.00 75.38 107 GLY A C 1
ATOM 836 O O . GLY A 1 107 ? 11.111 -7.705 -6.502 1.00 75.38 107 GLY A O 1
ATOM 837 N N . LEU A 1 108 ? 12.708 -6.406 -7.375 1.00 82.00 108 LEU A N 1
ATOM 838 C CA . LEU A 1 108 ? 13.117 -5.861 -6.076 1.00 82.00 108 LEU A CA 1
ATOM 839 C C . LEU A 1 108 ? 12.168 -4.756 -5.613 1.00 82.00 108 LEU A C 1
ATOM 841 O O . LEU A 1 108 ? 12.114 -3.675 -6.202 1.00 82.00 108 LEU A O 1
ATOM 845 N N . CYS A 1 109 ? 11.451 -5.023 -4.524 1.00 85.88 109 CYS A N 1
ATOM 846 C CA . CYS A 1 109 ? 10.519 -4.082 -3.926 1.00 85.88 109 CYS A CA 1
ATOM 847 C C . CYS A 1 109 ? 10.714 -3.95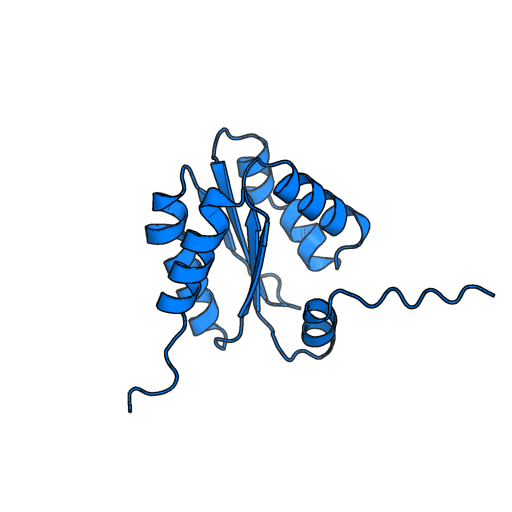9 -2.425 1.00 85.88 109 CYS A C 1
ATOM 849 O O . CYS A 1 109 ? 10.923 -4.940 -1.715 1.00 85.88 109 CYS A O 1
ATOM 851 N N . MET A 1 110 ? 10.577 -2.734 -1.944 1.00 86.88 110 MET A N 1
ATOM 852 C CA . MET A 1 110 ? 10.487 -2.440 -0.526 1.00 86.88 110 MET A CA 1
ATOM 853 C C . MET A 1 110 ? 9.040 -2.313 -0.084 1.00 86.88 110 MET A C 1
ATOM 855 O O . MET A 1 110 ? 8.210 -1.751 -0.793 1.00 86.88 110 MET A O 1
ATOM 859 N N . PHE A 1 111 ? 8.778 -2.740 1.144 1.00 88.19 111 PHE A N 1
ATOM 860 C CA . PHE A 1 111 ? 7.471 -2.640 1.770 1.00 88.19 111 PHE A CA 1
ATOM 861 C C . PHE A 1 111 ? 7.552 -1.723 2.986 1.00 88.19 111 PHE A C 1
ATOM 863 O O . PHE A 1 111 ? 8.386 -1.920 3.869 1.00 88.19 111 PHE A O 1
ATOM 870 N N . LEU A 1 112 ? 6.672 -0.729 3.035 1.00 89.62 112 LEU A N 1
ATOM 871 C CA . LEU A 1 112 ? 6.376 0.040 4.235 1.00 89.62 112 LEU A CA 1
ATOM 872 C C . LEU A 1 112 ? 4.966 -0.335 4.670 1.00 89.62 112 LEU A C 1
ATOM 874 O O . LEU A 1 112 ? 3.993 -0.012 3.991 1.00 89.62 112 LEU A O 1
ATOM 878 N N . VAL A 1 113 ? 4.870 -1.031 5.797 1.00 93.38 113 VAL A N 1
ATOM 879 C CA . VAL A 1 113 ? 3.603 -1.509 6.352 1.00 93.38 113 VAL A CA 1
ATOM 880 C C . VAL A 1 113 ? 3.310 -0.704 7.611 1.00 93.38 113 VAL A C 1
ATOM 882 O O . VAL A 1 113 ? 3.952 -0.903 8.639 1.00 93.38 113 VAL A O 1
ATOM 885 N N . ALA A 1 114 ? 2.371 0.232 7.519 1.00 94.25 114 ALA A N 1
ATOM 886 C CA . ALA A 1 114 ? 1.924 1.052 8.637 1.00 94.25 114 ALA A CA 1
ATOM 887 C C . ALA A 1 114 ? 0.443 0.762 8.886 1.00 94.25 114 ALA A C 1
ATOM 889 O O . ALA A 1 114 ? -0.441 1.412 8.335 1.00 94.25 114 ALA A O 1
ATOM 890 N N . VAL A 1 115 ? 0.205 -0.271 9.690 1.00 94.19 115 VAL A N 1
ATOM 891 C CA . VAL A 1 115 ? -1.115 -0.810 10.032 1.00 94.19 115 VAL A CA 1
ATOM 892 C C . VAL A 1 115 ? -1.171 -1.137 11.524 1.00 94.19 115 VAL A C 1
ATOM 894 O O . VAL A 1 115 ? -0.142 -1.145 12.204 1.00 94.19 115 VAL A O 1
ATOM 897 N N . THR A 1 116 ? -2.359 -1.441 12.039 1.00 92.81 116 THR A N 1
ATOM 898 C CA . THR A 1 116 ? -2.551 -1.950 13.400 1.00 92.81 116 THR A CA 1
ATOM 899 C C . THR A 1 116 ? -1.732 -3.235 13.599 1.00 92.81 116 THR A C 1
ATOM 901 O O . THR A 1 116 ? -1.736 -4.084 12.702 1.00 92.81 116 THR A O 1
ATOM 904 N N . PRO A 1 117 ? -1.061 -3.434 14.755 1.00 89.50 117 PRO A N 1
ATOM 905 C CA . PRO A 1 117 ? -0.180 -4.587 14.977 1.00 89.50 117 PRO A CA 1
ATOM 906 C C . PRO A 1 117 ? -0.814 -5.953 14.676 1.00 89.50 117 PRO A C 1
ATOM 908 O O . PRO A 1 117 ? -0.127 -6.847 14.197 1.00 89.50 117 PRO A O 1
ATOM 911 N N . GLU A 1 118 ? -2.129 -6.093 14.876 1.00 91.12 118 GLU A N 1
ATOM 912 C CA . GLU A 1 118 ? -2.885 -7.317 14.574 1.00 91.12 118 GLU A CA 1
ATOM 913 C C . GLU A 1 118 ? -2.848 -7.734 13.090 1.00 91.12 118 GLU A C 1
ATOM 915 O O . GLU A 1 118 ? -2.937 -8.919 12.773 1.00 91.12 118 GLU A O 1
ATOM 920 N N . TYR A 1 119 ? -2.712 -6.776 12.168 1.00 93.94 119 TYR A N 1
ATOM 921 C CA . TYR A 1 119 ? -2.641 -7.044 10.728 1.00 93.94 119 TYR A CA 1
ATOM 922 C C . TYR A 1 119 ? -1.209 -7.170 10.229 1.00 93.94 119 TYR A C 1
ATOM 924 O O . TYR A 1 119 ? -0.975 -7.796 9.195 1.00 93.94 119 TYR A O 1
ATOM 932 N N . GLN A 1 120 ? -0.260 -6.564 10.940 1.00 92.62 120 GLN A N 1
ATOM 933 C CA . GLN A 1 120 ? 1.113 -6.426 10.479 1.00 92.62 120 GLN A CA 1
ATOM 934 C C . GLN A 1 120 ? 1.771 -7.788 10.241 1.00 92.62 120 GLN A C 1
ATOM 936 O O . GLN A 1 120 ? 2.338 -7.998 9.173 1.00 92.62 120 GLN A O 1
ATOM 941 N N . GLU A 1 121 ? 1.651 -8.717 11.190 1.00 92.00 121 GLU A N 1
ATOM 942 C CA . GLU A 1 121 ? 2.223 -10.065 11.073 1.00 92.00 121 GLU A CA 1
ATOM 943 C C . GLU A 1 121 ? 1.658 -10.806 9.856 1.00 92.00 121 GLU A C 1
ATOM 945 O O . GLU A 1 121 ? 2.413 -11.215 8.978 1.00 92.00 121 GLU A O 1
ATOM 950 N N . ARG A 1 122 ? 0.327 -10.833 9.714 1.00 94.56 122 ARG A N 1
ATOM 951 C CA . ARG A 1 122 ? -0.362 -11.481 8.584 1.00 94.56 122 ARG A CA 1
ATOM 952 C C . ARG A 1 122 ? 0.050 -10.911 7.225 1.00 94.56 122 ARG A C 1
ATOM 954 O O . ARG A 1 122 ? 0.157 -11.645 6.245 1.00 94.56 122 ARG A O 1
ATOM 961 N N . ILE A 1 123 ? 0.247 -9.594 7.142 1.00 95.06 123 ILE A N 1
ATOM 962 C CA . ILE A 1 123 ? 0.698 -8.933 5.910 1.00 95.06 123 ILE A CA 1
ATOM 963 C C . ILE A 1 123 ? 2.144 -9.317 5.600 1.00 95.06 123 ILE A C 1
ATOM 965 O O . ILE A 1 123 ? 2.446 -9.637 4.453 1.00 95.06 123 ILE A O 1
ATOM 969 N N . LEU A 1 124 ? 3.033 -9.303 6.595 1.00 92.19 124 LEU A N 1
ATOM 970 C CA . LEU A 1 124 ? 4.442 -9.651 6.405 1.00 92.19 124 LEU A CA 1
ATOM 971 C C . LEU A 1 124 ? 4.623 -11.122 6.012 1.00 92.19 124 LEU A C 1
ATOM 973 O O . LEU A 1 124 ? 5.387 -11.398 5.088 1.00 92.19 124 LEU A O 1
ATOM 977 N N . GLU A 1 125 ? 3.890 -12.041 6.642 1.00 92.50 125 GLU A N 1
ATOM 978 C CA . GLU A 1 125 ? 3.859 -13.460 6.264 1.00 92.50 125 GLU A CA 1
ATOM 979 C C . GLU A 1 125 ? 3.433 -13.626 4.807 1.00 92.50 125 GLU A C 1
ATOM 981 O O . GLU A 1 125 ? 4.138 -14.247 4.011 1.00 92.50 125 GLU A O 1
ATOM 986 N N . ARG A 1 126 ? 2.327 -12.987 4.415 1.00 94.19 126 ARG A N 1
ATOM 987 C CA . ARG A 1 126 ? 1.832 -13.078 3.042 1.00 94.19 126 ARG A CA 1
ATOM 988 C C . ARG A 1 126 ? 2.800 -12.483 2.024 1.00 94.19 126 ARG A C 1
ATOM 990 O O . ARG A 1 126 ? 2.959 -13.024 0.934 1.00 94.19 126 ARG A O 1
ATOM 997 N N . LEU A 1 127 ? 3.449 -11.369 2.354 1.00 91.38 127 LEU A N 1
ATOM 998 C CA . LEU A 1 127 ? 4.484 -10.788 1.503 1.00 91.38 127 LEU A CA 1
ATOM 999 C C . LEU A 1 127 ? 5.674 -11.739 1.344 1.00 91.38 127 LEU A C 1
ATOM 1001 O O . LEU A 1 127 ? 6.186 -11.863 0.235 1.00 91.38 127 LEU A O 1
ATOM 1005 N N . ALA A 1 128 ? 6.084 -12.431 2.409 1.00 88.19 128 ALA A N 1
ATOM 1006 C CA . ALA A 1 128 ? 7.149 -13.427 2.348 1.00 88.19 128 ALA A CA 1
ATOM 1007 C C . ALA A 1 128 ? 6.765 -14.638 1.479 1.00 88.19 128 ALA A C 1
ATOM 1009 O O . ALA A 1 128 ? 7.592 -15.108 0.704 1.00 88.19 128 ALA A O 1
ATOM 1010 N N . GLU A 1 129 ? 5.513 -15.100 1.542 1.00 90.25 129 GLU A N 1
ATOM 1011 C CA . GLU A 1 129 ? 4.998 -16.171 0.671 1.00 90.25 129 GLU A CA 1
ATOM 1012 C C . GLU A 1 129 ? 4.971 -15.781 -0.811 1.00 90.25 129 GLU A C 1
ATOM 1014 O O . GLU A 1 129 ? 5.193 -16.619 -1.683 1.00 90.25 129 GLU A O 1
ATOM 1019 N N . LEU A 1 130 ? 4.645 -14.520 -1.101 1.00 86.88 130 LEU A N 1
ATOM 1020 C CA . LEU A 1 130 ? 4.534 -14.014 -2.469 1.00 86.88 130 LEU A CA 1
ATOM 1021 C C . LEU A 1 130 ? 5.883 -13.609 -3.070 1.00 86.88 130 LEU A C 1
ATOM 1023 O O . LEU A 1 130 ? 5.976 -13.426 -4.286 1.00 86.88 130 LEU A O 1
ATOM 1027 N N . GLN A 1 131 ? 6.920 -13.427 -2.251 1.00 76.69 131 GLN A N 1
ATOM 1028 C CA . GLN A 1 131 ? 8.261 -13.201 -2.767 1.00 76.69 131 GLN A CA 1
ATOM 1029 C C . GLN A 1 131 ? 8.746 -14.472 -3.473 1.00 76.69 131 GLN A C 1
ATOM 1031 O O . GLN A 1 131 ? 8.650 -15.563 -2.909 1.00 76.69 131 GLN A O 1
ATOM 1036 N N . PRO A 1 132 ? 9.277 -14.365 -4.704 1.00 63.09 132 PRO A N 1
ATOM 1037 C CA . PRO A 1 132 ? 9.854 -15.518 -5.370 1.00 63.09 132 PRO A CA 1
ATOM 1038 C C . PRO A 1 132 ? 10.981 -16.068 -4.493 1.00 63.09 132 PRO A C 1
ATOM 1040 O O . PRO A 1 132 ? 11.962 -15.376 -4.212 1.00 63.09 132 PRO A O 1
ATOM 1043 N N . THR A 1 133 ? 10.838 -17.318 -4.052 1.00 52.19 133 THR A N 1
ATOM 1044 C CA . THR A 1 133 ? 11.941 -18.052 -3.442 1.00 52.19 133 THR A CA 1
ATOM 1045 C C . THR A 1 133 ? 13.028 -18.147 -4.498 1.00 52.19 133 THR A C 1
ATOM 1047 O O . THR A 1 133 ? 12.848 -18.742 -5.559 1.00 52.19 133 THR A O 1
ATOM 1050 N N . VAL A 1 134 ? 14.159 -17.496 -4.247 1.00 44.47 134 VAL A N 1
ATOM 1051 C CA . VAL A 1 134 ? 15.343 -17.673 -5.081 1.00 44.47 134 VAL A CA 1
ATOM 1052 C C . VAL A 1 134 ? 15.680 -19.167 -5.047 1.00 44.47 134 VAL A C 1
ATOM 1054 O O . VAL A 1 134 ? 16.077 -19.682 -4.006 1.00 44.47 134 VAL A O 1
ATOM 1057 N N . GLY A 1 135 ? 15.473 -19.863 -6.170 1.00 37.41 135 GLY A N 1
ATOM 1058 C CA . GLY A 1 135 ? 15.755 -21.292 -6.314 1.00 37.41 135 GLY A CA 1
ATOM 1059 C C . GLY A 1 135 ? 14.518 -22.168 -6.524 1.00 37.41 135 GLY A C 1
ATOM 1060 O O . GLY A 1 135 ? 14.143 -22.962 -5.670 1.00 37.41 135 GLY A O 1
ATOM 1061 N N . SER A 1 136 ? 13.933 -22.115 -7.713 1.00 30.59 136 SER A N 1
ATOM 1062 C CA . SE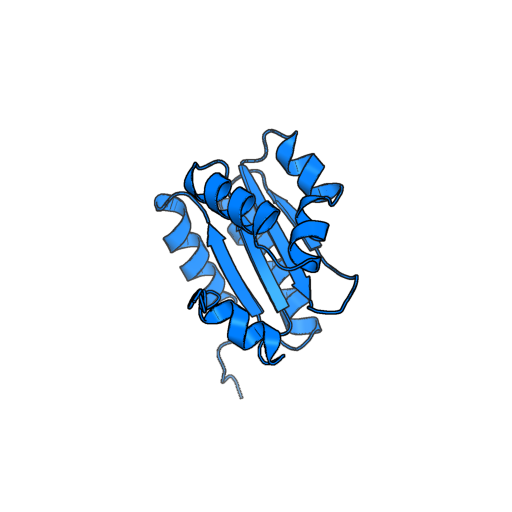R A 1 136 ? 13.454 -23.336 -8.363 1.00 30.59 136 SER A CA 1
ATOM 1063 C C . SER A 1 136 ? 14.076 -23.332 -9.752 1.00 30.59 136 SER A C 1
ATOM 1065 O O . SER A 1 136 ? 13.883 -22.381 -10.505 1.00 30.59 136 SER A O 1
ATOM 1067 N N . CYS A 1 137 ? 14.958 -24.310 -9.955 1.00 34.75 137 CYS A N 1
ATOM 1068 C CA . CYS A 1 137 ? 15.887 -24.457 -11.071 1.00 34.75 137 CYS A CA 1
ATOM 1069 C C . CYS A 1 137 ? 15.241 -24.377 -12.457 1.00 34.75 137 CYS A C 1
ATOM 1071 O O . CYS A 1 137 ? 14.085 -24.835 -12.596 1.00 34.75 137 CYS A O 1
#

Organism: NCBI:txid1701573

Radius of gyration: 15.2 Å; chains: 1; bounding box: 42×50×29 Å

Secondary structure (DSSP, 8-state):
---------HHHHHHHTTS--EEEEEE-SSHHHHHHHHHHHHTS-HHHHHHTTSHHHHHHHHS---EEEEEEETT-S-EEEEEESSHHHIIIIIHHHHHHHHHTTTS-EEEEEES-HHHHHHHHHHHHHHS--S---